Protein AF-A0A4D6MQH9-F1 (afdb_monomer_lite)

Sequence (121 aa):
MINLIVTIPLQISHFSLSRERRSKSFILIDDWDHVPKTVKNQIWQSVQVTYDVLNSNLLRTKWISFAGERWKGFKTDLTSRYICGPLSDRNPCEKYQFLDEGTWQAFKERRLNPVFQAKRK

Foldseek 3Di:
DDPPPPPPPPCVVVPPLDPPLPQQQVLVDPALVPPDVVSLVVSVVVVCVVVVDDDDPVVSVVSSVVVRVVSVVVLVCCCDPCQVHPNVVPDCCVVVVSHDPVSSVSSNVVCPPPVNVVVVD

Secondary structure (DSSP, 8-state):
---TTSSHHHHTTT--TTTT---TTGGG-S-STTS-HHHHHHHHHHHHHHHT----HHHHHHHHHHHHHHHHHHHHHHIIIIISSTTTTS-HHHH-TTS-HHHHHHHHHHHHSHHHHHTT-

pLDDT: mean 73.8, std 19.52, range [27.12, 91.19]

Structure (mmCIF, N/CA/C/O backbone):
data_AF-A0A4D6MQH9-F1
#
_entry.id   AF-A0A4D6MQH9-F1
#
loop_
_atom_site.group_PDB
_atom_site.id
_atom_site.type_symbol
_atom_site.label_atom_id
_atom_site.label_alt_id
_atom_site.label_comp_id
_atom_site.label_asym_id
_atom_site.label_entity_id
_atom_site.label_seq_id
_atom_site.pdbx_PDB_ins_code
_atom_site.Cartn_x
_atom_site.Cartn_y
_atom_site.Cartn_z
_atom_site.occupancy
_atom_site.B_iso_or_equiv
_atom_site.auth_seq_id
_atom_site.auth_comp_id
_atom_site.auth_asym_id
_atom_site.auth_atom_id
_atom_site.pdbx_PDB_model_num
ATOM 1 N N . MET A 1 1 ? 4.274 8.425 36.525 1.00 33.69 1 MET A N 1
ATOM 2 C CA . MET A 1 1 ? 3.506 9.201 35.527 1.00 33.69 1 MET A CA 1
ATOM 3 C C . MET A 1 1 ? 4.286 9.180 34.226 1.00 33.69 1 MET A C 1
ATOM 5 O O . MET A 1 1 ? 5.230 9.942 34.082 1.00 33.69 1 MET A O 1
ATOM 9 N N . ILE A 1 2 ? 4.006 8.211 33.355 1.00 27.61 2 ILE A N 1
ATOM 10 C CA . ILE A 1 2 ? 4.841 7.940 32.180 1.00 27.61 2 ILE A CA 1
ATOM 11 C C . ILE A 1 2 ? 4.088 8.438 30.949 1.00 27.61 2 ILE A C 1
ATOM 13 O O . ILE A 1 2 ? 2.945 8.049 30.716 1.00 27.61 2 ILE A O 1
ATOM 17 N N . ASN A 1 3 ? 4.734 9.341 30.216 1.00 28.25 3 ASN A N 1
ATOM 18 C CA . ASN A 1 3 ? 4.270 9.979 28.990 1.00 28.25 3 ASN A CA 1
ATOM 19 C C . ASN A 1 3 ? 3.846 8.946 27.928 1.00 28.25 3 ASN A C 1
ATOM 21 O O . ASN A 1 3 ? 4.646 8.509 27.106 1.00 28.25 3 ASN A O 1
ATOM 25 N N . LEU A 1 4 ? 2.559 8.601 27.911 1.00 29.77 4 LEU A N 1
ATOM 26 C CA . LEU A 1 4 ? 1.923 7.677 26.960 1.00 29.77 4 LEU A CA 1
ATOM 27 C C . LEU A 1 4 ? 1.623 8.303 25.584 1.00 29.77 4 LEU A C 1
ATOM 29 O O . LEU A 1 4 ? 0.905 7.719 24.778 1.00 29.77 4 LEU A O 1
ATOM 33 N N . ILE A 1 5 ? 2.160 9.494 25.302 1.00 31.30 5 ILE A N 1
ATOM 34 C CA . ILE A 1 5 ? 1.837 10.260 24.086 1.00 31.30 5 ILE A CA 1
ATOM 35 C C . ILE A 1 5 ? 2.964 10.182 23.037 1.00 31.30 5 ILE A C 1
ATOM 37 O O . ILE A 1 5 ? 2.718 10.441 21.864 1.00 31.30 5 ILE A O 1
ATOM 41 N N . VAL A 1 6 ? 4.177 9.741 23.400 1.00 29.25 6 VAL A N 1
ATOM 42 C CA . VAL A 1 6 ? 5.344 9.799 22.486 1.00 29.25 6 VAL A CA 1
ATOM 43 C C . VAL A 1 6 ? 5.925 8.422 22.115 1.00 29.25 6 VAL A C 1
ATOM 45 O O . VAL A 1 6 ? 6.686 8.317 21.159 1.00 29.25 6 VAL A O 1
ATOM 48 N N . THR A 1 7 ? 5.499 7.330 22.758 1.00 28.17 7 THR A N 1
ATOM 49 C CA . THR A 1 7 ? 6.068 5.979 22.516 1.00 28.17 7 THR A CA 1
ATOM 50 C C . THR A 1 7 ? 5.202 5.085 21.621 1.00 28.17 7 THR A C 1
ATOM 52 O O . THR A 1 7 ? 5.480 3.905 21.444 1.00 28.17 7 THR A O 1
ATOM 55 N N . ILE A 1 8 ? 4.150 5.625 21.008 1.00 33.47 8 ILE A N 1
ATOM 56 C CA . ILE A 1 8 ? 3.339 4.880 20.039 1.00 33.47 8 ILE A CA 1
ATOM 57 C C . ILE A 1 8 ? 3.957 4.877 18.621 1.00 33.47 8 ILE A C 1
ATOM 59 O O . ILE A 1 8 ? 3.964 3.812 18.012 1.00 33.47 8 ILE A O 1
ATOM 63 N N . PRO A 1 9 ? 4.579 5.947 18.075 1.00 31.45 9 PRO A N 1
ATOM 64 C CA . PRO A 1 9 ? 5.035 5.918 16.681 1.00 31.45 9 PRO A CA 1
ATOM 65 C C . PRO A 1 9 ? 6.218 4.973 16.398 1.00 31.45 9 PRO A C 1
ATOM 67 O O . PRO A 1 9 ? 6.353 4.526 15.259 1.00 31.45 9 PRO A O 1
ATOM 70 N N . LEU A 1 10 ? 7.042 4.619 17.396 1.00 27.12 10 LEU A N 1
ATOM 71 C CA . LEU A 1 10 ? 8.256 3.818 17.168 1.00 27.12 10 LEU A CA 1
ATOM 72 C C . LEU A 1 10 ? 8.020 2.296 17.163 1.00 27.12 10 LEU A C 1
ATOM 74 O O . LEU A 1 10 ? 8.666 1.589 16.390 1.00 27.12 10 LEU A O 1
ATOM 78 N N . GLN A 1 11 ? 7.055 1.788 17.939 1.00 29.41 11 GLN A N 1
ATOM 79 C CA . GLN A 1 11 ? 6.682 0.359 17.935 1.00 29.41 11 GLN A CA 1
ATOM 80 C C . GLN A 1 1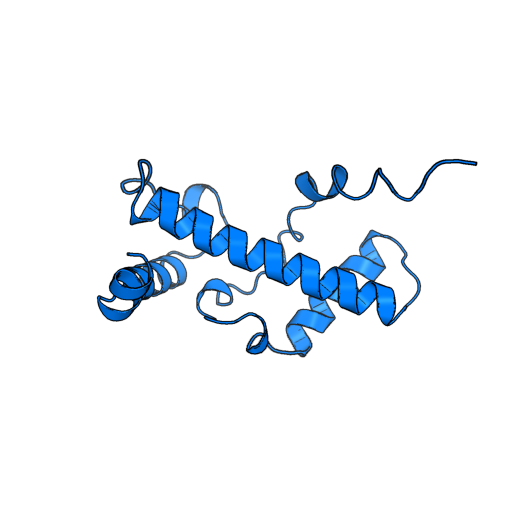1 ? 5.829 -0.030 16.711 1.00 29.41 11 GLN A C 1
ATOM 82 O O . GLN A 1 11 ? 5.756 -1.197 16.329 1.00 29.41 11 GLN A O 1
ATOM 87 N N . ILE A 1 12 ? 5.257 0.959 16.018 1.00 43.22 12 ILE A N 1
ATOM 88 C CA . ILE A 1 12 ? 4.504 0.769 14.768 1.00 43.22 12 ILE A CA 1
ATOM 89 C C . ILE A 1 12 ? 5.414 0.381 13.591 1.00 43.22 12 ILE A C 1
ATOM 91 O O . ILE A 1 12 ? 4.962 -0.200 12.606 1.00 43.22 12 ILE A O 1
ATOM 95 N N . SER A 1 13 ? 6.711 0.674 13.684 1.00 35.41 13 SER A N 1
ATOM 96 C CA . SER A 1 13 ? 7.721 0.217 12.719 1.00 35.41 13 SER A CA 1
ATOM 97 C C . SER A 1 13 ? 7.880 -1.305 12.748 1.00 35.41 13 SER A C 1
ATOM 99 O O . SER A 1 13 ? 8.137 -1.922 11.717 1.00 35.41 13 SER A O 1
ATOM 101 N N . HIS A 1 14 ? 7.704 -1.903 13.931 1.00 34.94 14 HIS A N 1
ATOM 102 C CA . HIS A 1 14 ? 7.898 -3.331 14.166 1.00 34.94 14 HIS A CA 1
ATOM 103 C C . HIS A 1 14 ? 6.596 -4.126 14.000 1.00 34.94 14 HIS A C 1
ATOM 105 O O . HIS A 1 14 ? 6.617 -5.266 13.542 1.00 34.94 14 HIS A O 1
ATOM 111 N N . PHE A 1 15 ? 5.443 -3.495 14.242 1.00 41.28 15 PHE A N 1
ATOM 112 C CA . PHE A 1 15 ? 4.137 -4.067 13.928 1.00 41.28 15 PHE A CA 1
ATOM 113 C C . PHE A 1 15 ? 3.665 -3.606 12.545 1.00 41.28 15 PHE A C 1
ATOM 115 O O . PHE A 1 15 ? 2.756 -2.792 12.374 1.00 41.28 15 PHE A O 1
ATOM 122 N N . SER A 1 16 ? 4.327 -4.145 11.521 1.00 42.16 16 SER A N 1
ATOM 123 C CA . SER A 1 16 ? 3.815 -4.147 10.153 1.00 42.16 16 SER A CA 1
ATOM 124 C C . SER A 1 16 ? 2.435 -4.797 10.152 1.00 42.16 16 SER A C 1
ATOM 126 O O . SER A 1 16 ? 2.410 -6.020 10.095 1.00 42.16 16 SER A O 1
ATOM 128 N N . LEU A 1 17 ? 1.346 -4.003 10.233 1.00 43.94 17 LEU A N 1
ATOM 129 C CA . LEU A 1 17 ? -0.061 -4.372 9.953 1.00 43.94 17 LEU A CA 1
ATOM 130 C C . LEU A 1 17 ? -0.203 -5.888 9.804 1.00 43.94 17 LEU A C 1
ATOM 132 O O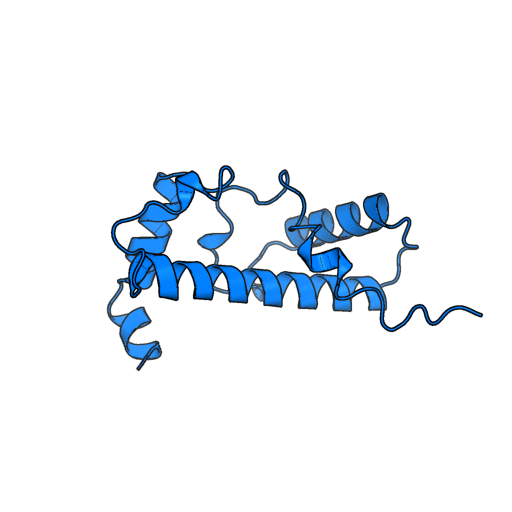 . LEU A 1 17 ? -0.079 -6.390 8.684 1.00 43.94 17 LEU A O 1
ATOM 136 N N . SER A 1 18 ? -0.266 -6.580 10.945 1.00 40.78 18 SER A N 1
ATOM 137 C CA . SER A 1 18 ? 0.140 -7.979 11.084 1.00 40.78 18 SER A CA 1
ATOM 138 C C . SER A 1 18 ? -0.283 -8.818 9.905 1.00 40.78 18 SER A C 1
ATOM 140 O O . SER A 1 18 ? -1.479 -8.948 9.652 1.00 40.78 18 SER A O 1
ATOM 142 N N . ARG A 1 19 ? 0.751 -9.272 9.185 1.00 41.91 19 ARG A N 1
ATOM 143 C CA . ARG A 1 19 ? 1.005 -10.516 8.430 1.00 41.91 19 ARG A CA 1
ATOM 144 C C . ARG A 1 19 ? -0.151 -11.355 7.854 1.00 41.91 19 ARG A C 1
ATOM 146 O O . ARG A 1 19 ? 0.107 -12.144 6.960 1.00 41.91 19 ARG A O 1
ATOM 153 N N . GLU A 1 20 ? -1.391 -11.178 8.284 1.00 39.75 20 GLU A N 1
ATOM 154 C CA . GLU A 1 20 ? -2.486 -12.132 8.121 1.00 39.75 20 GLU A CA 1
ATOM 155 C C . GLU A 1 20 ? -3.800 -11.502 7.626 1.00 39.75 20 GLU A C 1
ATOM 157 O O . GLU A 1 20 ? -4.755 -12.212 7.329 1.00 39.75 20 GLU A O 1
ATOM 162 N N . ARG A 1 21 ? -3.879 -10.168 7.482 1.00 43.22 21 ARG A N 1
ATOM 163 C CA . ARG A 1 21 ? -5.115 -9.496 7.014 1.00 43.22 21 ARG A CA 1
ATOM 164 C C . ARG A 1 21 ? -4.948 -8.473 5.895 1.00 43.22 21 ARG A C 1
ATOM 166 O O . ARG A 1 21 ? -5.889 -7.749 5.567 1.00 43.22 21 ARG A O 1
ATOM 173 N N . ARG A 1 22 ? -3.797 -8.453 5.223 1.00 49.03 22 ARG A N 1
ATOM 174 C CA . ARG A 1 22 ? -3.749 -7.909 3.861 1.00 49.03 22 ARG A CA 1
ATOM 175 C C . ARG A 1 22 ? -4.378 -8.961 2.954 1.00 49.03 22 ARG A C 1
ATOM 177 O O . ARG A 1 22 ? -3.689 -9.867 2.507 1.00 49.03 22 ARG A O 1
ATOM 184 N N . SER A 1 23 ? -5.693 -8.896 2.736 1.00 46.00 23 SER A N 1
ATOM 185 C CA . SER A 1 23 ? -6.278 -9.672 1.640 1.00 46.00 23 SER A CA 1
ATOM 186 C C . SER A 1 23 ? -5.508 -9.319 0.365 1.00 46.00 23 SER A C 1
ATOM 188 O O . SER A 1 23 ? -5.165 -8.151 0.137 1.00 46.00 23 SER A O 1
ATOM 190 N N . LYS A 1 24 ? -5.166 -10.357 -0.396 1.00 50.38 24 LYS A N 1
ATOM 191 C CA . LYS A 1 24 ? -4.214 -10.322 -1.510 1.00 50.38 24 LYS A CA 1
ATOM 192 C C . LYS A 1 24 ? -4.534 -9.219 -2.536 1.00 50.38 24 LYS A C 1
ATOM 194 O O . LYS A 1 24 ? -3.633 -8.657 -3.133 1.00 50.38 24 LYS A O 1
ATOM 199 N N . SER A 1 25 ? -5.791 -8.786 -2.625 1.00 54.72 25 SER A N 1
ATOM 200 C CA . SER A 1 25 ? -6.327 -7.832 -3.602 1.00 54.72 25 SER A CA 1
AT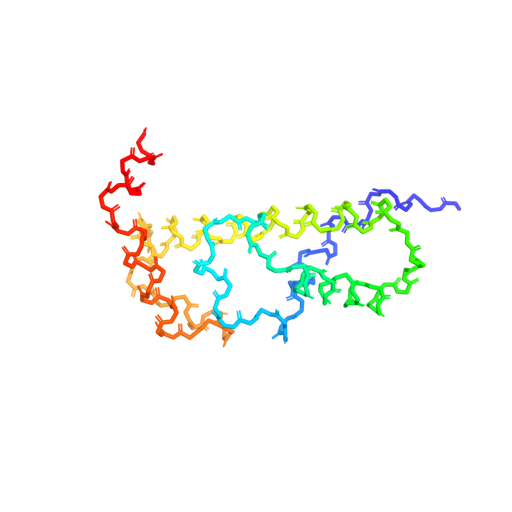OM 201 C C . SER A 1 25 ? -6.373 -6.349 -3.173 1.00 54.72 25 SER A C 1
ATOM 203 O O . SER A 1 25 ? -6.826 -5.507 -3.950 1.00 54.72 25 SER A O 1
ATOM 205 N N . PHE A 1 26 ? -5.888 -5.958 -1.984 1.00 67.94 26 PHE A N 1
ATOM 206 C CA . PHE A 1 26 ? -6.058 -4.567 -1.509 1.00 67.94 26 PHE A CA 1
ATOM 207 C C . PHE A 1 26 ? -5.203 -3.508 -2.201 1.00 67.94 26 PHE A C 1
ATOM 209 O O . PHE A 1 26 ? -5.565 -2.332 -2.177 1.00 67.94 26 PHE A O 1
ATOM 216 N N . ILE A 1 27 ? -4.069 -3.868 -2.800 1.00 76.50 27 ILE A N 1
ATOM 217 C CA . ILE A 1 27 ? -3.221 -2.869 -3.474 1.00 76.50 27 ILE A CA 1
ATOM 218 C C . ILE A 1 27 ? -3.823 -2.384 -4.799 1.00 76.50 27 ILE A C 1
ATOM 220 O O . ILE A 1 27 ? -3.433 -1.323 -5.288 1.00 76.50 27 ILE A O 1
ATOM 224 N N . LEU A 1 28 ? -4.795 -3.131 -5.335 1.00 81.44 28 LEU A N 1
ATOM 225 C CA . LEU A 1 28 ? -5.555 -2.800 -6.539 1.00 81.44 28 LEU A CA 1
ATOM 226 C C . LEU A 1 28 ? -6.712 -1.833 -6.258 1.00 81.44 28 LEU A C 1
ATOM 228 O O . LEU A 1 28 ? -7.383 -1.404 -7.186 1.00 81.44 28 LEU A O 1
ATOM 232 N N . ILE A 1 29 ? -6.981 -1.477 -5.003 1.00 81.44 29 ILE A N 1
ATOM 233 C CA . ILE A 1 29 ? -7.937 -0.409 -4.710 1.00 81.44 29 ILE A CA 1
ATOM 234 C C . ILE A 1 29 ? -7.197 0.924 -4.850 1.00 81.44 29 ILE A C 1
ATOM 236 O O . ILE A 1 29 ? -6.132 1.127 -4.256 1.00 81.44 29 ILE A O 1
ATOM 240 N N . ASP A 1 30 ? -7.736 1.839 -5.651 1.00 79.69 30 ASP A N 1
ATOM 241 C CA . ASP A 1 30 ? -7.074 3.117 -5.913 1.00 79.69 30 ASP A CA 1
ATOM 242 C C . ASP A 1 30 ? -7.132 4.046 -4.695 1.00 79.69 30 ASP A C 1
ATOM 244 O O . ASP A 1 30 ? -6.084 4.535 -4.254 1.00 79.69 30 ASP A O 1
ATOM 248 N N . ASP A 1 31 ? -8.293 4.138 -4.044 1.00 83.06 31 ASP A N 1
ATOM 249 C CA . ASP A 1 31 ? -8.521 5.042 -2.915 1.00 83.06 31 ASP A CA 1
ATOM 250 C C . ASP A 1 31 ? -8.825 4.321 -1.606 1.00 83.06 31 ASP A C 1
ATOM 252 O O . ASP A 1 31 ? -9.525 3.310 -1.556 1.00 83.06 31 ASP A O 1
ATOM 256 N N . TRP A 1 32 ? -8.328 4.890 -0.507 1.00 82.00 32 TRP A N 1
ATOM 257 C CA . TRP A 1 32 ? -8.574 4.357 0.835 1.00 82.00 32 TRP A CA 1
ATOM 258 C C . TRP A 1 32 ? -10.058 4.405 1.204 1.00 82.00 32 TRP A C 1
ATOM 260 O O . TRP A 1 32 ? -10.554 3.553 1.941 1.00 82.00 32 TRP A O 1
ATOM 270 N N . ASP A 1 33 ? -10.789 5.384 0.680 1.00 85.31 33 ASP A N 1
ATOM 271 C CA . ASP A 1 33 ? -12.215 5.547 0.949 1.00 85.31 33 ASP A CA 1
ATOM 272 C C . ASP A 1 33 ? -13.052 4.440 0.306 1.00 85.31 33 ASP A C 1
ATOM 274 O O . ASP A 1 33 ? -14.030 4.002 0.910 1.00 85.31 33 ASP A O 1
ATOM 278 N N . HIS A 1 34 ? -12.581 3.876 -0.810 1.00 86.38 34 HIS A N 1
ATOM 279 C CA . HIS A 1 34 ? -13.188 2.720 -1.476 1.00 86.38 34 HIS A CA 1
ATOM 280 C C . HIS A 1 34 ? -12.843 1.375 -0.818 1.00 86.38 34 HIS A C 1
ATOM 282 O O . HIS A 1 34 ? -13.410 0.345 -1.182 1.00 86.38 34 HIS A O 1
ATOM 288 N N . VAL A 1 35 ? -11.939 1.345 0.169 1.00 80.44 35 VAL A N 1
ATOM 289 C CA . VAL A 1 35 ? -11.660 0.118 0.927 1.00 80.44 35 VAL A CA 1
ATOM 290 C C . VAL A 1 35 ? -12.897 -0.252 1.759 1.00 80.44 35 VAL A C 1
ATOM 292 O O . VAL A 1 35 ? -13.350 0.577 2.561 1.00 80.44 35 VAL A O 1
ATOM 295 N N . PRO A 1 36 ? -13.425 -1.490 1.637 1.00 82.38 36 PRO A N 1
ATOM 296 C CA . PRO A 1 36 ? -14.660 -1.882 2.302 1.00 82.38 36 PRO A CA 1
ATOM 297 C C . PRO A 1 36 ? -14.626 -1.655 3.814 1.00 82.38 36 PRO A C 1
ATOM 299 O O . PRO A 1 36 ? -13.636 -1.933 4.498 1.00 82.38 36 PRO A O 1
ATOM 302 N N . LYS A 1 37 ? -15.754 -1.202 4.372 1.00 85.06 37 LYS A N 1
ATOM 303 C CA . LYS A 1 37 ? -15.892 -0.958 5.817 1.00 85.06 37 LYS A CA 1
ATOM 304 C C . LYS A 1 37 ? -15.613 -2.216 6.643 1.00 85.06 37 LYS A C 1
ATOM 306 O O . LYS A 1 37 ? -15.055 -2.110 7.728 1.00 85.06 37 LYS A O 1
ATOM 311 N N . THR A 1 38 ? -15.941 -3.396 6.121 1.00 80.75 38 THR A N 1
ATOM 312 C CA . THR A 1 38 ? -15.628 -4.698 6.735 1.00 80.75 38 THR A CA 1
ATOM 313 C C . THR A 1 38 ? -14.130 -4.877 6.975 1.00 80.75 38 THR A C 1
ATOM 315 O O . THR A 1 38 ? -13.727 -5.319 8.046 1.00 80.75 38 THR A O 1
ATOM 318 N N . VAL A 1 39 ? -13.296 -4.437 6.038 1.00 77.75 39 VAL A N 1
ATOM 319 C CA . VAL A 1 39 ? -11.831 -4.510 6.116 1.00 77.75 39 VAL A CA 1
ATOM 320 C C . VAL A 1 39 ? -11.303 -3.514 7.136 1.00 77.75 39 VAL A C 1
ATOM 322 O O . VAL A 1 39 ? -10.509 -3.868 8.003 1.00 77.75 39 VAL A O 1
ATOM 325 N N . LYS A 1 40 ? -11.807 -2.276 7.102 1.00 80.81 40 LYS A N 1
ATOM 326 C CA . LYS A 1 40 ? -11.491 -1.263 8.120 1.00 80.81 40 LYS A CA 1
ATOM 327 C C . LYS A 1 40 ? -11.887 -1.755 9.520 1.00 80.81 40 LYS A C 1
ATOM 329 O O . LYS A 1 40 ? -11.134 -1.577 10.471 1.00 80.81 40 LYS A O 1
ATOM 334 N N . ASN A 1 41 ? -13.020 -2.446 9.653 1.00 85.50 41 ASN A N 1
ATOM 335 C CA . ASN A 1 41 ? -13.438 -3.061 10.914 1.00 85.50 41 ASN A CA 1
ATOM 336 C C . ASN A 1 41 ? -12.486 -4.176 11.346 1.00 85.50 41 ASN A C 1
ATOM 338 O O . ASN A 1 41 ? -12.121 -4.224 12.512 1.00 85.50 41 ASN A O 1
ATOM 342 N N . GLN A 1 42 ? -12.054 -5.042 10.430 1.00 79.62 42 GLN A N 1
ATOM 343 C CA . GLN A 1 42 ? -11.088 -6.098 10.733 1.00 79.62 42 GLN A CA 1
ATOM 344 C C . GLN A 1 42 ? -9.741 -5.536 11.202 1.00 79.62 42 GLN A C 1
ATOM 346 O O . GLN A 1 42 ? -9.173 -6.074 12.150 1.00 79.62 42 GLN A O 1
ATOM 351 N N . ILE A 1 43 ? -9.262 -4.448 10.587 1.00 78.00 43 ILE A N 1
ATOM 352 C CA . ILE A 1 43 ? -8.064 -3.722 11.036 1.00 78.00 43 ILE A CA 1
ATOM 353 C C . ILE A 1 43 ? -8.276 -3.197 12.459 1.00 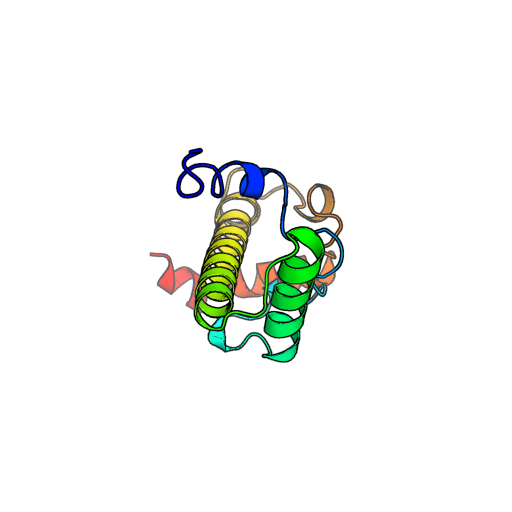78.00 43 ILE A C 1
ATOM 355 O O . ILE A 1 43 ? -7.430 -3.416 13.321 1.00 78.00 43 ILE A O 1
ATOM 359 N N . TRP A 1 44 ? -9.419 -2.554 12.724 1.00 83.25 44 TRP A N 1
ATOM 360 C CA . TRP A 1 44 ? -9.739 -2.038 14.056 1.00 83.25 44 TRP A CA 1
ATOM 361 C C . TRP A 1 44 ? -9.801 -3.143 15.114 1.00 83.25 44 TRP A C 1
ATOM 363 O O . TRP A 1 44 ? -9.172 -3.021 16.157 1.00 83.25 44 TRP A O 1
ATOM 373 N N . GLN A 1 45 ? -10.476 -4.253 14.823 1.00 81.88 45 GLN 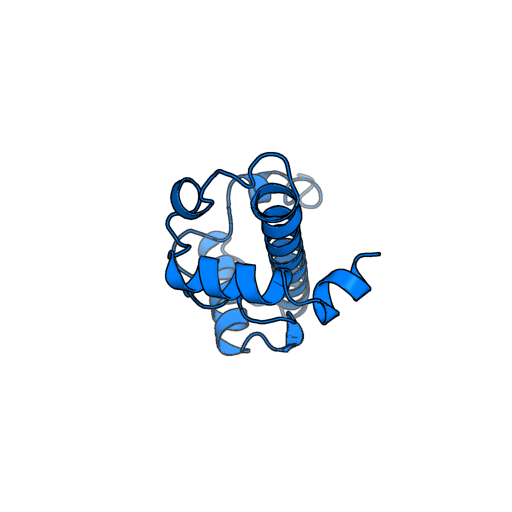A N 1
ATOM 374 C CA . GLN A 1 45 ? -10.562 -5.403 15.725 1.00 81.88 45 GLN A CA 1
ATOM 375 C C . GLN A 1 45 ? -9.179 -5.986 16.038 1.00 81.88 45 GLN A C 1
ATOM 377 O O . GLN A 1 45 ? -8.885 -6.289 17.188 1.00 81.88 45 GLN A O 1
ATOM 382 N N . SER A 1 46 ? -8.293 -6.083 15.042 1.00 75.06 46 SER A N 1
ATOM 383 C CA . SER A 1 46 ? -6.914 -6.528 15.267 1.00 75.06 46 SER A CA 1
ATOM 384 C C . SER A 1 46 ? -6.134 -5.576 16.179 1.00 75.06 46 SER A C 1
ATOM 386 O O . SER A 1 46 ? -5.382 -6.046 17.029 1.00 75.06 46 SER A O 1
ATOM 388 N N . VAL A 1 47 ? -6.330 -4.258 16.054 1.00 78.50 47 VAL A N 1
ATOM 389 C CA . VAL A 1 47 ? -5.738 -3.260 16.966 1.00 78.50 47 VAL A CA 1
ATOM 390 C C . VAL A 1 47 ? -6.283 -3.431 18.384 1.00 78.50 47 VAL A C 1
ATOM 392 O O . VAL A 1 47 ? -5.498 -3.454 19.327 1.00 78.50 47 VAL A O 1
ATOM 395 N N . GLN A 1 48 ? -7.597 -3.604 18.540 1.00 82.25 48 GLN A N 1
ATOM 396 C CA . GLN A 1 48 ? -8.216 -3.802 19.853 1.00 82.25 48 GLN A CA 1
ATOM 397 C C . GLN A 1 48 ? -7.658 -5.037 20.566 1.00 82.25 48 GLN A C 1
ATOM 399 O O . GLN A 1 48 ? -7.269 -4.928 21.720 1.00 82.25 48 GLN A O 1
ATOM 404 N N . VAL A 1 49 ? -7.555 -6.171 19.866 1.00 80.06 49 VAL A N 1
ATOM 405 C CA . VAL A 1 49 ? -7.006 -7.419 20.426 1.00 80.06 49 VAL A CA 1
ATOM 406 C C . VAL A 1 49 ? -5.515 -7.293 20.747 1.00 80.06 49 VAL A C 1
ATOM 408 O O . VAL A 1 49 ? -5.059 -7.813 21.755 1.00 80.06 49 VAL A O 1
ATOM 411 N N . THR A 1 50 ? -4.745 -6.599 19.904 1.00 75.62 50 THR A N 1
ATOM 412 C CA . THR A 1 50 ? -3.284 -6.492 20.073 1.00 75.62 50 THR A CA 1
ATOM 413 C C . THR A 1 50 ? -2.896 -5.577 21.232 1.00 75.62 50 THR A C 1
ATOM 415 O O . THR A 1 50 ? -1.927 -5.849 21.933 1.00 75.62 50 THR A O 1
ATOM 418 N N . TYR A 1 51 ? -3.612 -4.465 21.398 1.00 77.62 51 TYR A N 1
ATOM 419 C CA . TYR A 1 51 ? -3.244 -3.399 22.333 1.00 77.62 51 TYR A CA 1
ATOM 420 C C . TYR A 1 51 ? -4.182 -3.301 23.543 1.00 77.62 51 TYR A C 1
ATOM 422 O O . TYR A 1 51 ? -4.052 -2.352 24.311 1.00 77.62 51 TYR A O 1
ATOM 430 N N . ASP A 1 52 ? -5.131 -4.232 23.679 1.00 82.50 52 ASP A N 1
ATOM 431 C CA . ASP A 1 52 ? -6.174 -4.238 24.716 1.00 82.50 52 ASP A CA 1
ATOM 432 C C . ASP A 1 52 ? -6.886 -2.875 24.854 1.00 82.50 52 ASP A C 1
ATOM 434 O O . ASP A 1 52 ? -7.040 -2.289 25.925 1.00 82.50 52 ASP A O 1
ATOM 438 N N . VAL A 1 53 ? -7.261 -2.298 23.707 1.00 80.62 53 VAL A N 1
ATOM 439 C CA . VAL A 1 53 ? -7.830 -0.945 23.640 1.00 80.62 53 VAL A CA 1
ATOM 440 C C . VAL A 1 53 ? -9.351 -1.002 23.740 1.00 80.62 53 VAL A C 1
ATOM 442 O O . VAL A 1 53 ? -10.031 -1.599 22.896 1.00 80.62 53 VAL A O 1
ATOM 445 N N . LEU A 1 54 ? -9.897 -0.282 24.724 1.00 78.56 54 LEU A N 1
ATOM 446 C CA . LEU A 1 54 ? -11.336 -0.055 24.858 1.00 78.56 54 LEU A CA 1
ATOM 447 C C . LEU A 1 54 ? -11.914 0.599 23.596 1.00 78.56 54 LEU A C 1
ATOM 449 O O . LEU A 1 54 ? -11.315 1.492 22.990 1.00 78.56 54 LEU A O 1
ATOM 453 N N . ASN A 1 55 ? -13.109 0.157 23.199 1.00 76.12 55 ASN A N 1
ATOM 454 C CA . ASN A 1 55 ? -13.742 0.596 21.961 1.00 76.12 55 ASN A CA 1
ATOM 455 C C . ASN A 1 55 ? -14.084 2.095 22.015 1.00 76.12 55 ASN A C 1
ATOM 457 O O . ASN A 1 55 ? -15.094 2.501 22.584 1.00 76.12 55 ASN A O 1
ATOM 461 N N . SER A 1 56 ? -13.235 2.918 21.403 1.00 85.19 56 SER A N 1
ATOM 462 C CA . SER A 1 56 ? -13.407 4.364 21.301 1.00 85.19 56 SER A CA 1
ATOM 463 C C . SER A 1 56 ? -13.497 4.779 19.840 1.00 85.19 56 SER A C 1
ATOM 465 O O . SER A 1 56 ? -12.597 4.502 19.044 1.00 85.19 56 SER A O 1
ATOM 467 N N . ASN A 1 57 ? -14.566 5.499 19.491 1.00 86.31 57 ASN A N 1
ATOM 468 C CA . ASN A 1 57 ? -14.770 6.008 18.134 1.00 86.31 57 ASN A CA 1
ATOM 469 C C . ASN A 1 57 ? -13.644 6.953 17.697 1.00 86.31 57 ASN A C 1
ATOM 471 O O . ASN A 1 57 ? -13.201 6.886 16.553 1.00 86.31 57 ASN A O 1
ATOM 475 N N . LEU A 1 58 ? -13.132 7.790 18.607 1.00 86.75 58 LEU A N 1
ATOM 476 C CA . LEU A 1 58 ? -12.030 8.704 18.303 1.00 86.75 58 LEU A CA 1
ATOM 477 C C . LEU A 1 58 ? -10.742 7.939 17.977 1.00 86.75 58 LEU A C 1
ATOM 479 O O . LEU A 1 58 ? -10.076 8.241 16.985 1.00 86.75 58 LEU A O 1
ATOM 483 N N . LEU A 1 59 ? -10.400 6.940 18.799 1.00 84.06 59 LEU A N 1
ATOM 484 C CA . LEU A 1 59 ? -9.214 6.112 18.577 1.00 84.06 59 LEU A CA 1
ATOM 485 C C . LEU A 1 59 ? -9.346 5.330 17.277 1.00 84.06 59 LEU A C 1
ATOM 487 O O . LEU A 1 59 ? -8.424 5.351 16.465 1.00 84.06 59 LEU A O 1
ATOM 491 N N . ARG A 1 60 ? -10.512 4.728 17.030 1.00 87.25 60 ARG A N 1
ATOM 492 C CA . ARG A 1 60 ? -10.795 4.035 15.776 1.00 87.25 60 ARG A CA 1
ATOM 493 C C . ARG A 1 60 ? -10.554 4.933 14.573 1.00 87.25 60 ARG A C 1
ATOM 495 O O . ARG A 1 60 ? -9.822 4.535 13.674 1.00 87.25 60 ARG A O 1
ATOM 502 N N . THR A 1 61 ? -11.120 6.137 14.553 1.00 88.31 61 THR A N 1
ATOM 503 C CA . THR A 1 61 ? -10.940 7.065 13.429 1.00 88.31 61 THR A CA 1
ATOM 504 C C . THR A 1 61 ? -9.464 7.377 13.198 1.00 88.31 61 THR A C 1
ATOM 506 O O . THR A 1 61 ? -8.990 7.240 12.074 1.00 88.31 61 THR A O 1
ATOM 509 N N . LYS A 1 62 ? -8.707 7.702 14.255 1.00 86.62 62 LYS A N 1
ATOM 510 C CA . LYS A 1 62 ? -7.264 7.973 14.139 1.00 86.62 62 LYS A CA 1
ATOM 511 C C . LYS A 1 62 ? -6.486 6.769 13.604 1.00 86.62 62 LYS A C 1
ATOM 513 O O . LYS A 1 62 ? -5.680 6.924 12.691 1.00 86.62 62 LYS A O 1
ATOM 518 N N . TRP A 1 63 ? -6.757 5.573 14.122 1.00 83.75 63 TRP A N 1
ATOM 519 C CA . TRP A 1 63 ? -6.095 4.340 13.692 1.00 83.75 63 TRP A CA 1
ATOM 520 C C . TRP A 1 63 ? -6.418 3.967 12.244 1.00 83.75 63 TRP A C 1
ATOM 522 O O . TRP A 1 63 ? -5.527 3.557 11.504 1.00 83.75 63 TRP A O 1
ATOM 532 N N . ILE A 1 64 ? -7.669 4.141 11.812 1.00 83.69 64 ILE A N 1
ATOM 533 C CA . ILE A 1 64 ? -8.075 3.883 10.426 1.00 83.69 64 ILE A CA 1
ATOM 534 C C . ILE A 1 64 ? -7.462 4.903 9.465 1.00 83.69 64 ILE A C 1
ATOM 536 O O . ILE A 1 64 ? -7.000 4.505 8.395 1.00 83.69 64 ILE A O 1
ATOM 540 N N . SER A 1 65 ? -7.403 6.186 9.832 1.00 84.62 65 SER A N 1
ATOM 541 C CA . SER A 1 65 ? -6.705 7.200 9.030 1.00 84.62 65 SER A CA 1
ATOM 542 C C . SER A 1 65 ? -5.219 6.876 8.900 1.00 84.62 65 SER A C 1
ATOM 544 O O . SER A 1 65 ? -4.690 6.828 7.791 1.00 84.62 65 SER A O 1
ATOM 546 N N . PHE A 1 66 ? -4.571 6.541 10.015 1.00 81.38 66 PHE A N 1
ATOM 547 C CA . PHE A 1 66 ? -3.161 6.172 10.043 1.00 81.38 66 PHE A CA 1
ATOM 548 C C . PHE A 1 66 ? -2.859 4.910 9.213 1.00 81.38 66 PHE A C 1
ATOM 550 O O . PHE A 1 66 ? -1.889 4.865 8.453 1.00 81.38 66 PHE A O 1
ATOM 557 N N . ALA A 1 67 ? -3.714 3.886 9.294 1.00 80.56 67 ALA A N 1
ATOM 558 C CA . ALA A 1 67 ? -3.605 2.700 8.447 1.00 80.56 67 ALA A CA 1
ATOM 559 C C . ALA A 1 67 ? -3.724 3.057 6.954 1.00 80.56 67 ALA A C 1
ATOM 561 O O . ALA A 1 67 ? -2.972 2.525 6.134 1.00 80.56 67 ALA A O 1
ATOM 562 N N . GLY A 1 68 ? -4.616 3.991 6.612 1.00 81.50 68 GLY A N 1
ATOM 563 C CA . GLY A 1 68 ? -4.771 4.505 5.254 1.00 81.50 68 GLY A CA 1
ATOM 564 C C . GLY A 1 68 ? -3.529 5.224 4.734 1.00 81.50 68 GLY A C 1
ATOM 565 O O . GLY A 1 68 ? -3.109 4.972 3.605 1.00 81.50 68 GLY A O 1
ATOM 566 N N . GLU A 1 69 ? -2.892 6.059 5.554 1.00 81.38 69 GLU A N 1
ATOM 567 C CA . GLU A 1 69 ? -1.629 6.726 5.209 1.00 81.38 69 GLU A CA 1
ATOM 568 C C . GLU A 1 69 ? -0.502 5.721 4.961 1.00 81.38 69 GLU A C 1
ATOM 570 O O . GLU A 1 69 ? 0.186 5.797 3.942 1.00 81.38 69 GLU A O 1
ATOM 575 N N . ARG A 1 70 ? -0.346 4.723 5.841 1.00 82.00 70 ARG A N 1
ATOM 576 C CA . ARG A 1 70 ? 0.660 3.663 5.668 1.00 82.00 70 ARG A CA 1
ATOM 577 C C . ARG A 1 70 ? 0.403 2.824 4.420 1.00 82.00 70 ARG A C 1
ATOM 579 O O . ARG A 1 70 ? 1.350 2.472 3.721 1.00 82.00 70 ARG A O 1
ATOM 586 N N .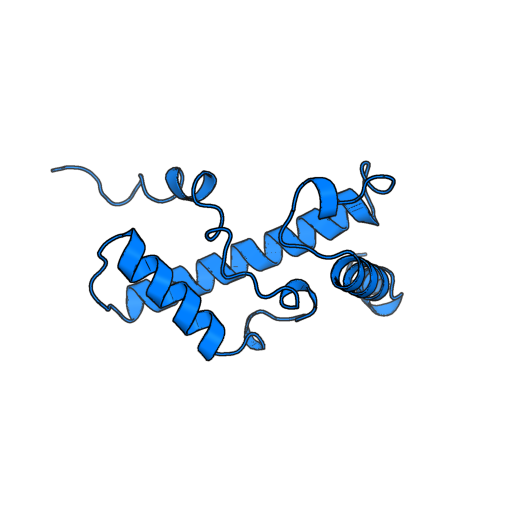 TRP A 1 71 ? -0.859 2.536 4.107 1.00 81.62 71 TRP A N 1
ATOM 587 C CA . TRP A 1 71 ? -1.232 1.841 2.877 1.00 81.62 71 TRP A CA 1
ATOM 588 C C . TRP A 1 71 ? -0.921 2.670 1.622 1.00 81.62 71 TRP A C 1
ATOM 590 O O . TRP A 1 71 ? -0.329 2.142 0.680 1.00 81.62 71 TRP A O 1
ATOM 600 N N . LYS A 1 72 ? -1.234 3.975 1.614 1.00 82.62 72 LYS A N 1
ATOM 601 C CA . LYS A 1 72 ? -0.850 4.888 0.520 1.00 82.62 72 LYS A CA 1
ATOM 602 C C . LYS A 1 72 ? 0.671 4.934 0.353 1.00 82.62 72 LYS A C 1
ATOM 604 O O . LYS A 1 72 ? 1.162 4.726 -0.754 1.00 82.62 72 LYS A O 1
ATOM 609 N N . GLY A 1 73 ? 1.406 5.118 1.452 1.00 83.56 73 GLY A N 1
ATOM 610 C CA . GLY A 1 73 ? 2.870 5.133 1.462 1.00 83.56 73 GLY A CA 1
ATOM 611 C C . GLY A 1 73 ? 3.478 3.844 0.912 1.00 83.56 73 GLY A C 1
ATOM 612 O O . GLY A 1 73 ? 4.400 3.899 0.105 1.00 83.56 73 GLY A O 1
ATOM 613 N N . PHE A 1 74 ? 2.910 2.686 1.257 1.00 83.62 74 PHE A N 1
ATOM 614 C CA . PHE A 1 74 ? 3.339 1.398 0.714 1.00 83.62 74 PHE A CA 1
ATOM 615 C C . PHE A 1 74 ? 3.164 1.307 -0.811 1.00 83.62 74 PHE A C 1
ATOM 617 O O . PHE A 1 74 ? 4.092 0.900 -1.506 1.00 83.62 74 PHE A O 1
ATOM 624 N N . LYS A 1 75 ? 2.016 1.734 -1.362 1.00 84.69 75 LYS A N 1
ATOM 625 C CA . LYS A 1 75 ? 1.799 1.760 -2.824 1.00 84.69 75 LYS A CA 1
ATOM 626 C C . LYS A 1 75 ? 2.777 2.706 -3.530 1.00 84.69 75 LYS A C 1
ATOM 628 O O . LYS A 1 75 ? 3.275 2.383 -4.613 1.00 84.69 75 LYS A O 1
ATOM 633 N N . THR A 1 76 ? 3.063 3.855 -2.920 1.00 87.12 76 THR A N 1
ATOM 634 C CA . THR A 1 76 ? 4.066 4.804 -3.420 1.00 87.12 76 THR A CA 1
ATOM 635 C C . THR A 1 76 ? 5.463 4.192 -3.409 1.00 87.12 76 THR A C 1
ATOM 637 O O . THR A 1 76 ? 6.162 4.293 -4.413 1.00 87.12 76 THR A O 1
ATOM 640 N N . ASP A 1 77 ? 5.848 3.504 -2.332 1.00 86.12 77 ASP A N 1
ATOM 641 C CA . ASP A 1 77 ? 7.142 2.822 -2.208 1.00 86.12 77 ASP A CA 1
ATOM 642 C C . ASP A 1 77 ? 7.307 1.725 -3.268 1.00 86.12 77 ASP A C 1
ATOM 644 O O . ASP A 1 77 ? 8.309 1.708 -3.985 1.00 86.12 77 ASP A O 1
ATOM 648 N N . LEU A 1 78 ? 6.280 0.883 -3.452 1.00 87.94 78 LEU A N 1
ATOM 649 C CA . LEU A 1 78 ? 6.249 -0.133 -4.508 1.00 87.94 78 LEU A CA 1
ATOM 650 C C . LEU A 1 78 ? 6.473 0.487 -5.888 1.00 87.94 78 LEU A C 1
ATOM 652 O O . LEU A 1 78 ? 7.342 0.054 -6.640 1.00 87.94 78 LEU A O 1
ATOM 656 N N . THR A 1 79 ? 5.730 1.547 -6.199 1.00 89.38 79 THR A N 1
ATOM 657 C CA . THR A 1 79 ? 5.842 2.224 -7.494 1.00 89.38 79 THR A CA 1
ATOM 658 C C . THR A 1 79 ? 7.218 2.871 -7.661 1.00 89.38 79 THR A C 1
ATOM 660 O O . THR A 1 79 ? 7.861 2.729 -8.697 1.00 89.38 79 THR A O 1
ATOM 663 N N . SER A 1 80 ? 7.696 3.589 -6.646 1.00 89.44 80 SER A N 1
ATOM 664 C CA . SER A 1 80 ? 8.928 4.366 -6.754 1.00 89.44 80 SER A CA 1
ATOM 665 C C . SER A 1 80 ? 10.189 3.516 -6.755 1.00 89.44 80 SER A C 1
ATOM 667 O O . SER A 1 80 ? 11.174 3.958 -7.329 1.00 89.44 80 SER A O 1
ATOM 669 N N . ARG A 1 81 ? 10.190 2.346 -6.105 1.00 89.31 81 ARG A N 1
ATOM 670 C CA . ARG A 1 81 ? 11.370 1.474 -6.037 1.00 89.31 81 ARG A CA 1
ATOM 671 C C . ARG A 1 81 ? 11.351 0.376 -7.090 1.00 89.31 81 ARG A C 1
ATOM 673 O O . ARG A 1 81 ? 12.367 0.183 -7.745 1.00 89.31 81 ARG A O 1
ATOM 680 N N . TYR A 1 82 ? 10.216 -0.307 -7.246 1.00 90.25 82 TYR A N 1
ATOM 681 C CA . TYR A 1 82 ? 10.100 -1.529 -8.052 1.00 90.25 82 TYR A CA 1
ATOM 682 C C . TYR A 1 82 ? 9.481 -1.308 -9.438 1.00 90.25 82 TYR A C 1
ATOM 684 O O . TYR A 1 82 ? 9.476 -2.223 -10.251 1.00 90.25 82 TYR A O 1
ATOM 692 N N . ILE A 1 83 ? 8.936 -0.121 -9.733 1.00 89.44 83 ILE A N 1
ATOM 693 C CA . ILE A 1 83 ? 8.424 0.194 -11.081 1.00 89.44 83 ILE A CA 1
ATOM 694 C C . ILE A 1 83 ? 9.314 1.233 -11.753 1.00 89.44 83 ILE A C 1
ATOM 696 O O . ILE A 1 83 ? 9.829 0.990 -12.836 1.00 89.44 83 ILE A O 1
ATOM 700 N N . CYS A 1 84 ? 9.519 2.378 -11.104 1.00 87.38 84 CYS A N 1
ATOM 701 C CA . CYS A 1 84 ? 10.275 3.500 -11.671 1.00 87.38 84 CYS A CA 1
ATOM 702 C C . CYS A 1 84 ? 11.691 3.643 -11.090 1.00 87.38 84 CYS A C 1
ATOM 704 O O . CYS A 1 84 ? 12.363 4.630 -11.370 1.00 87.38 84 CYS A O 1
ATOM 706 N N . GLY A 1 85 ? 12.098 2.730 -10.208 1.00 88.00 85 GLY A N 1
ATOM 707 C CA . GLY A 1 85 ? 13.264 2.903 -9.352 1.00 88.00 85 GLY A CA 1
ATOM 708 C C . GLY A 1 85 ? 14.390 1.903 -9.590 1.00 88.00 85 GLY A C 1
ATOM 709 O O . GLY A 1 85 ? 14.348 1.107 -10.530 1.00 88.00 85 GLY A O 1
ATOM 710 N N . PRO A 1 86 ? 15.386 1.912 -8.687 1.00 85.44 86 PRO A N 1
ATOM 711 C CA . PRO A 1 86 ? 16.590 1.094 -8.802 1.00 85.44 86 PRO A CA 1
ATOM 712 C C . PRO A 1 86 ? 16.358 -0.400 -8.539 1.00 85.44 86 PRO A C 1
ATOM 714 O O . PRO A 1 86 ? 17.298 -1.171 -8.663 1.00 85.44 86 PRO A O 1
ATOM 717 N N . LEU A 1 87 ? 15.150 -0.806 -8.132 1.00 90.06 87 LEU A N 1
ATOM 718 C CA . LEU A 1 87 ? 14.773 -2.204 -7.893 1.00 90.06 87 LEU A CA 1
ATOM 719 C C . LEU A 1 87 ? 13.752 -2.689 -8.932 1.00 90.06 87 LEU A C 1
ATOM 721 O O . LEU A 1 87 ? 12.944 -3.563 -8.632 1.00 90.06 87 LEU A O 1
ATOM 725 N N . SER A 1 88 ? 13.718 -2.071 -10.115 1.00 87.81 88 SER A N 1
ATOM 726 C CA . SER A 1 88 ? 12.756 -2.393 -11.182 1.00 87.81 88 SER A CA 1
ATOM 727 C C . SER A 1 88 ? 12.953 -3.780 -11.802 1.00 87.81 88 SER A C 1
ATOM 729 O O . SER A 1 88 ? 12.013 -4.346 -12.361 1.00 87.81 88 SER A O 1
ATOM 731 N N . ASP A 1 89 ? 14.154 -4.331 -11.662 1.00 87.12 89 ASP A N 1
ATOM 732 C CA . ASP A 1 89 ? 14.557 -5.694 -11.999 1.00 87.12 89 ASP A CA 1
ATOM 733 C C . ASP A 1 89 ? 14.171 -6.720 -10.922 1.00 87.12 89 ASP A C 1
ATOM 735 O O . ASP A 1 89 ? 14.107 -7.916 -11.201 1.00 87.12 89 ASP A O 1
ATOM 739 N N . ARG A 1 90 ? 13.895 -6.271 -9.691 1.00 88.81 90 ARG A N 1
ATOM 740 C CA . ARG A 1 90 ? 13.576 -7.155 -8.566 1.00 88.81 90 ARG A CA 1
ATOM 741 C C . ARG A 1 90 ? 12.086 -7.374 -8.408 1.00 88.81 90 ARG A C 1
ATOM 743 O O . ARG A 1 90 ? 11.266 -6.486 -8.648 1.00 88.81 90 ARG A O 1
ATOM 750 N N . ASN A 1 91 ? 11.743 -8.543 -7.881 1.00 86.69 91 ASN A N 1
ATOM 751 C CA . ASN A 1 91 ? 10.367 -8.871 -7.576 1.00 86.69 91 ASN A CA 1
ATOM 752 C C . ASN A 1 91 ? 10.014 -8.520 -6.113 1.00 86.69 91 ASN A C 1
ATOM 754 O O . ASN A 1 91 ? 10.573 -9.109 -5.185 1.00 86.69 91 ASN A O 1
ATOM 758 N N . PRO A 1 92 ? 9.067 -7.594 -5.857 1.00 84.38 92 PRO A N 1
ATOM 759 C CA . PRO A 1 92 ? 8.645 -7.275 -4.495 1.00 84.38 92 PRO A CA 1
ATOM 760 C C . PRO A 1 92 ? 7.993 -8.460 -3.764 1.00 84.38 92 PRO A C 1
ATOM 762 O O . PRO A 1 92 ? 7.990 -8.457 -2.531 1.00 84.38 92 PRO A O 1
ATOM 765 N N . CYS A 1 93 ? 7.482 -9.472 -4.474 1.00 84.62 93 CYS A N 1
ATOM 766 C CA . CYS A 1 93 ? 6.907 -10.687 -3.888 1.00 84.62 93 CYS A CA 1
ATOM 767 C C . CYS A 1 93 ? 7.927 -11.476 -3.043 1.00 84.62 93 CYS A C 1
ATOM 769 O O . CYS A 1 93 ? 7.550 -12.093 -2.049 1.00 84.62 93 CYS A O 1
ATOM 771 N N . GLU A 1 94 ? 9.228 -11.390 -3.357 1.00 84.69 94 GLU A N 1
ATOM 772 C CA . GLU A 1 94 ? 10.301 -12.027 -2.572 1.00 84.69 94 GLU A CA 1
ATOM 773 C C . GLU A 1 94 ? 10.397 -11.447 -1.155 1.00 84.69 94 GLU A C 1
ATOM 775 O O . GLU A 1 94 ? 10.630 -12.158 -0.178 1.00 84.69 94 GLU A O 1
ATOM 780 N N . LYS A 1 95 ? 10.184 -10.132 -1.032 1.00 81.25 95 LYS A N 1
ATOM 781 C CA . LYS A 1 95 ? 10.206 -9.420 0.249 1.00 81.25 95 LYS A CA 1
ATOM 782 C C . LYS A 1 95 ? 8.851 -9.470 0.951 1.00 81.25 95 LYS A C 1
ATOM 784 O O . LYS A 1 95 ? 8.775 -9.507 2.180 1.00 81.25 95 LYS A O 1
ATOM 789 N N . TYR A 1 96 ? 7.772 -9.417 0.178 1.00 80.12 96 TYR A N 1
ATOM 790 C CA . TYR A 1 96 ? 6.410 -9.299 0.671 1.00 80.12 96 TYR A CA 1
ATOM 791 C C . TYR A 1 96 ? 5.629 -10.578 0.369 1.00 80.12 96 TYR A C 1
ATOM 793 O O . TYR A 1 96 ? 4.828 -10.608 -0.551 1.00 80.12 96 TYR A O 1
ATOM 801 N N . GLN A 1 97 ? 5.790 -11.607 1.206 1.00 75.94 97 GLN A N 1
ATOM 802 C CA . GLN A 1 97 ? 5.136 -12.923 1.043 1.00 75.94 97 GLN A CA 1
ATOM 803 C C . GLN A 1 97 ? 3.594 -12.882 0.946 1.00 75.94 97 GLN A C 1
ATOM 805 O O . GLN A 1 97 ? 2.969 -13.844 0.514 1.00 75.94 97 GLN A O 1
ATOM 810 N N . PHE A 1 98 ? 2.962 -11.786 1.379 1.00 72.06 98 PHE A N 1
ATOM 811 C CA . PHE A 1 98 ? 1.513 -11.571 1.266 1.00 72.06 98 PHE A CA 1
ATOM 812 C C . PHE A 1 98 ? 1.080 -11.031 -0.109 1.00 72.06 98 PHE A C 1
ATOM 814 O O . PHE A 1 98 ? -0.119 -10.933 -0.367 1.00 72.06 98 PHE A O 1
ATOM 821 N N . LEU A 1 99 ? 2.031 -10.614 -0.946 1.00 75.31 99 LEU A N 1
ATOM 822 C CA . LEU A 1 99 ? 1.813 -10.139 -2.303 1.00 75.31 99 LEU A CA 1
ATOM 823 C C . LEU A 1 99 ? 2.023 -11.314 -3.258 1.00 75.31 99 LEU A C 1
ATOM 825 O O . LEU A 1 99 ? 3.106 -11.892 -3.294 1.00 75.31 99 LEU A O 1
ATOM 829 N N . ASP A 1 100 ? 0.986 -11.677 -4.005 1.00 82.00 100 ASP A N 1
ATOM 830 C CA . ASP A 1 100 ? 1.108 -12.665 -5.070 1.00 82.00 100 ASP A CA 1
ATOM 831 C C . ASP A 1 100 ? 1.506 -12.009 -6.397 1.00 82.00 100 ASP A C 1
ATOM 833 O O . ASP A 1 100 ? 1.253 -10.822 -6.630 1.00 82.00 100 ASP A O 1
ATOM 837 N N . GLU A 1 101 ? 2.092 -12.816 -7.279 1.00 85.94 101 GLU A N 1
ATOM 838 C CA . GLU A 1 101 ? 2.581 -12.354 -8.575 1.00 85.94 101 GLU A CA 1
ATOM 839 C C . GLU A 1 101 ? 1.468 -11.762 -9.445 1.00 85.94 101 GLU A C 1
ATOM 841 O O . GLU A 1 101 ? 1.664 -10.723 -10.067 1.00 85.94 101 GLU A O 1
ATOM 846 N N . GLY A 1 102 ? 0.273 -12.360 -9.447 1.00 87.62 102 GLY A N 1
ATOM 847 C CA . GLY A 1 102 ? -0.853 -11.873 -10.246 1.00 87.62 102 GLY A CA 1
ATOM 848 C C . GLY A 1 102 ? -1.306 -10.478 -9.813 1.00 87.62 102 GLY A C 1
ATOM 849 O O . GLY A 1 102 ? -1.464 -9.578 -10.639 1.00 87.62 102 GLY A O 1
ATOM 850 N N . THR A 1 103 ? -1.446 -10.263 -8.505 1.00 84.19 103 THR A N 1
ATOM 851 C CA . THR A 1 103 ? -1.765 -8.951 -7.933 1.00 84.19 103 THR A CA 1
ATOM 852 C C . THR A 1 103 ? -0.647 -7.944 -8.204 1.00 84.19 103 THR A C 1
ATOM 854 O O . THR A 1 103 ? -0.935 -6.787 -8.525 1.00 84.19 103 THR A O 1
ATOM 857 N N . TRP A 1 104 ? 0.623 -8.352 -8.105 1.00 88.00 104 TRP A N 1
ATOM 858 C CA . TRP A 1 104 ? 1.748 -7.479 -8.433 1.00 88.00 104 TRP A CA 1
ATOM 859 C C . TRP A 1 104 ? 1.725 -7.037 -9.899 1.00 88.00 104 TRP A C 1
ATOM 861 O O . TRP A 1 104 ? 1.814 -5.836 -10.161 1.00 88.00 104 TRP A O 1
ATOM 871 N N . GLN A 1 105 ? 1.539 -7.962 -10.842 1.00 90.38 105 GLN A N 1
ATOM 872 C CA . GLN A 1 105 ? 1.472 -7.636 -12.268 1.00 90.38 105 GLN A CA 1
ATOM 873 C C . GLN A 1 105 ? 0.296 -6.703 -12.576 1.00 90.38 105 GLN A C 1
ATOM 875 O O . GLN A 1 105 ? 0.498 -5.643 -13.167 1.00 90.38 105 GLN A O 1
ATOM 880 N N . ALA A 1 106 ? -0.902 -6.998 -12.062 1.00 89.88 106 ALA A N 1
ATOM 881 C CA . ALA A 1 106 ? -2.065 -6.123 -12.227 1.00 89.88 106 ALA A CA 1
ATOM 882 C C . ALA A 1 106 ? -1.838 -4.720 -11.627 1.00 89.88 106 ALA A C 1
ATOM 884 O O . ALA A 1 106 ? -2.278 -3.706 -12.175 1.00 89.88 106 ALA A O 1
ATOM 885 N N . PHE A 1 107 ? -1.131 -4.628 -10.497 1.00 88.88 107 PHE A N 1
ATOM 886 C CA . PHE A 1 107 ? -0.743 -3.344 -9.919 1.00 88.88 107 PHE A CA 1
ATOM 887 C C . PHE A 1 107 ? 0.266 -2.611 -10.809 1.00 88.88 107 PHE A C 1
ATOM 889 O O . PHE A 1 107 ? 0.120 -1.407 -11.038 1.00 88.88 107 PHE A O 1
ATOM 896 N N . LYS A 1 108 ? 1.271 -3.324 -11.325 1.00 90.56 108 LYS A N 1
ATOM 897 C CA . LYS A 1 108 ? 2.306 -2.782 -12.206 1.00 90.56 108 LYS A CA 1
ATOM 898 C C . LYS A 1 108 ? 1.698 -2.215 -13.485 1.00 90.56 108 LYS A C 1
ATOM 900 O O . LYS A 1 108 ? 1.971 -1.063 -13.811 1.00 90.56 108 LYS A O 1
ATOM 905 N N . GLU A 1 109 ? 0.805 -2.950 -14.140 1.00 91.19 109 GLU A N 1
ATOM 906 C CA . GLU A 1 109 ? 0.073 -2.499 -15.331 1.00 91.19 109 GLU A CA 1
ATOM 907 C C . GLU A 1 109 ? -0.702 -1.199 -15.078 1.00 91.19 109 GLU A C 1
ATOM 909 O O . GLU A 1 109 ? -0.577 -0.233 -15.834 1.00 91.19 109 GLU A O 1
ATOM 914 N N . ARG A 1 110 ? -1.440 -1.113 -13.962 1.00 89.50 110 ARG A N 1
ATOM 915 C CA . ARG A 1 110 ? -2.177 0.110 -13.594 1.00 89.50 110 ARG A CA 1
ATOM 916 C C . ARG A 1 110 ? -1.264 1.310 -13.380 1.00 89.50 110 ARG A C 1
ATOM 918 O O . ARG A 1 110 ? -1.632 2.428 -13.728 1.00 89.50 110 ARG A O 1
ATOM 925 N N . ARG A 1 111 ? -0.082 1.096 -12.799 1.00 88.56 111 ARG A N 1
ATOM 926 C CA . ARG A 1 111 ? 0.904 2.163 -12.577 1.00 88.56 111 ARG A CA 1
ATOM 927 C C . ARG A 1 111 ? 1.649 2.537 -13.853 1.00 88.56 111 ARG A C 1
ATOM 929 O O . ARG A 1 111 ? 2.076 3.678 -13.967 1.00 88.56 111 ARG A O 1
ATOM 936 N N . LEU A 1 112 ? 1.806 1.621 -14.805 1.00 88.62 112 LEU A N 1
ATOM 937 C CA . LEU A 1 112 ? 2.395 1.901 -16.118 1.00 88.62 112 LEU A CA 1
ATOM 938 C C . LEU A 1 112 ? 1.409 2.572 -17.082 1.00 88.62 112 LEU A C 1
ATOM 940 O O . LEU A 1 112 ? 1.843 3.141 -18.079 1.00 88.62 112 LEU A O 1
ATOM 944 N N . ASN A 1 113 ? 0.108 2.562 -16.772 1.00 89.75 113 ASN A N 1
ATOM 945 C CA . ASN A 1 113 ? -0.904 3.245 -17.569 1.00 89.75 113 ASN A CA 1
ATOM 946 C C . ASN A 1 113 ? -0.516 4.726 -17.805 1.00 89.75 113 ASN A C 1
ATOM 948 O O . ASN A 1 113 ? -0.268 5.450 -16.831 1.00 89.75 113 ASN A O 1
ATOM 952 N N . PRO A 1 114 ? -0.510 5.207 -19.064 1.00 85.31 114 PRO A N 1
ATOM 953 C CA . PRO A 1 114 ? -0.153 6.585 -19.400 1.00 85.31 114 PRO A CA 1
ATOM 954 C C . PRO A 1 114 ? -0.941 7.644 -18.619 1.00 85.31 114 PRO A C 1
ATOM 956 O O . PRO A 1 114 ? -0.375 8.659 -18.222 1.00 85.31 114 PRO A O 1
ATOM 959 N N . VAL A 1 115 ? -2.222 7.390 -18.327 1.00 86.38 115 VAL A N 1
ATOM 960 C CA . VAL A 1 115 ? -3.078 8.290 -17.535 1.00 86.38 115 VAL A CA 1
ATOM 961 C C . VAL A 1 115 ? -2.565 8.422 -16.102 1.00 86.38 115 VAL A C 1
ATOM 963 O O . VAL A 1 115 ? -2.607 9.505 -15.519 1.00 86.38 115 VAL A O 1
ATOM 966 N N . PHE A 1 116 ? -2.065 7.331 -15.519 1.00 83.94 116 PHE A N 1
ATOM 967 C CA . PHE A 1 116 ? -1.480 7.358 -14.183 1.00 83.94 116 PHE A CA 1
ATOM 968 C C . PHE A 1 116 ? -0.115 8.056 -14.188 1.00 83.94 116 PHE A C 1
ATOM 970 O O . PHE A 1 116 ? 0.153 8.892 -13.327 1.00 83.94 116 PHE A O 1
ATOM 977 N N . GLN A 1 117 ? 0.724 7.758 -15.181 1.00 83.00 117 GLN A N 1
ATOM 978 C CA . GLN A 1 117 ? 2.047 8.369 -15.331 1.00 83.00 117 GLN A CA 1
ATOM 979 C C . GLN A 1 117 ? 1.967 9.883 -15.574 1.00 83.00 117 GLN A C 1
ATOM 981 O O . GLN A 1 117 ? 2.780 10.632 -15.038 1.00 83.00 117 GLN A O 1
ATOM 986 N N . ALA A 1 118 ? 0.953 10.354 -16.306 1.00 83.19 118 ALA A N 1
ATOM 987 C CA . ALA A 1 118 ? 0.719 11.779 -16.528 1.00 83.19 118 ALA A CA 1
ATOM 988 C C . ALA A 1 118 ? 0.435 12.550 -15.228 1.00 83.19 118 ALA A C 1
ATOM 990 O O . ALA A 1 118 ? 0.852 13.694 -15.109 1.00 83.19 118 ALA A O 1
ATOM 991 N N . LYS A 1 119 ? -0.208 11.920 -14.232 1.00 79.38 119 LYS A N 1
ATOM 992 C CA . LYS A 1 119 ? -0.470 12.521 -12.909 1.00 79.38 119 LYS A CA 1
ATOM 993 C C . LYS A 1 119 ? 0.765 12.579 -12.000 1.00 79.38 119 LYS A C 1
ATOM 995 O O . LYS A 1 119 ? 0.687 13.158 -10.922 1.00 79.38 119 LYS A O 1
ATOM 1000 N N . ARG A 1 120 ? 1.859 11.904 -12.373 1.00 68.25 120 ARG A N 1
ATOM 1001 C CA . ARG A 1 120 ? 3.109 11.852 -11.596 1.00 68.25 120 ARG A CA 1
ATOM 1002 C C . ARG A 1 120 ? 4.095 12.962 -11.991 1.00 68.25 120 ARG A C 1
ATOM 1004 O O . ARG A 1 120 ? 5.003 13.230 -11.208 1.00 68.25 120 ARG A O 1
ATOM 1011 N N . LYS A 1 121 ? 3.952 13.536 -13.191 1.00 55.06 121 LYS A N 1
ATOM 1012 C CA . LYS A 1 121 ? 4.730 14.697 -13.651 1.00 55.06 121 LYS A CA 1
ATOM 1013 C C . LYS A 1 121 ? 4.251 15.965 -12.961 1.00 55.06 121 LYS A C 1
ATOM 1015 O O . LYS A 1 121 ? 5.132 16.797 -12.669 1.00 55.06 121 LYS A O 1
#

Organism: Vigna unguiculata (NCBI:txid3917)

Radius of gyration: 16.35 Å; chains: 1; bounding box: 32×28×55 Å